Protein AF-A0A1M6TIE9-F1 (afdb_monomer)

Solvent-accessible surface area (backbone atoms only — not comparable to full-atom values): 8120 Å² total; per-residue (Å²): 92,42,46,59,58,50,18,64,74,58,72,44,59,51,72,59,53,56,52,51,52,61,70,48,36,66,65,45,26,75,75,70,75,48,74,80,48,78,42,75,44,74,46,98,87,72,45,80,41,82,39,40,51,33,55,55,67,54,48,50,59,59,31,71,78,46,60,57,64,42,22,53,52,49,50,48,55,56,47,50,91,68,76,64,48,76,66,51,52,54,51,48,54,53,51,36,33,77,69,64,54,29,43,74,48,96,88,72,47,62,42,66,54,87,82,89,62,94,86,70,74,77,90,77,88,82,82,87,87,83,83,135

Organism: Xylanibacter ruminicola (NCBI:txid839)

InterPro domains:
  IPR014054 Bacteriophage regulatory protein, Rha family [PF09669] (1-70)

pLDDT: mean 71.31, std 18.54, range [32.0, 94.19]

Structure (mmCIF, N/CA/C/O backbone):
data_AF-A0A1M6TIE9-F1
#
_entry.id   AF-A0A1M6TIE9-F1
#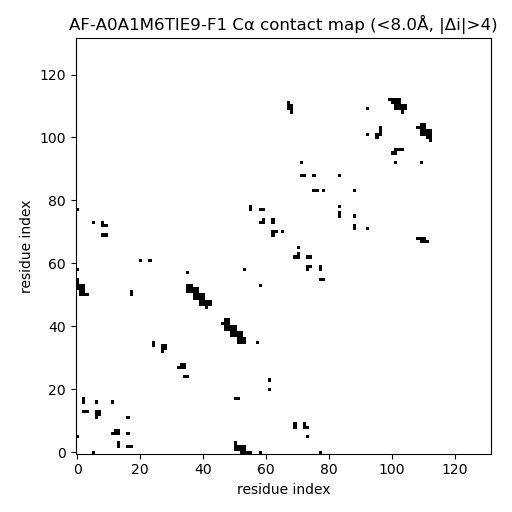
loop_
_atom_site.group_PDB
_atom_site.id
_atom_site.type_symbol
_atom_site.label_atom_id
_atom_site.label_alt_id
_atom_site.label_comp_id
_atom_site.label_asym_id
_atom_site.label_entity_id
_atom_site.label_seq_id
_atom_site.pdbx_PDB_ins_code
_atom_site.Cartn_x
_atom_site.Cartn_y
_atom_site.Cartn_z
_atom_site.occupancy
_atom_site.B_iso_or_equiv
_atom_site.auth_seq_id
_atom_site.auth_comp_id
_atom_site.auth_asym_id
_atom_site.auth_atom_id
_atom_site.pdbx_PDB_model_num
ATOM 1 N N . MET A 1 1 ? -0.849 6.965 2.167 1.00 81.62 1 MET A N 1
ATOM 2 C CA . MET A 1 1 ? -1.927 6.167 1.541 1.00 81.62 1 MET A CA 1
ATOM 3 C C . MET A 1 1 ? -2.255 5.047 2.499 1.00 81.62 1 MET A C 1
ATOM 5 O O . MET A 1 1 ? -1.330 4.492 3.077 1.00 81.62 1 MET A O 1
ATOM 9 N N . THR A 1 2 ? -3.526 4.731 2.716 1.00 89.00 2 THR A N 1
ATOM 10 C CA . THR A 1 2 ? -3.899 3.651 3.640 1.00 89.00 2 THR A CA 1
ATOM 11 C C . THR A 1 2 ? -4.119 2.336 2.901 1.00 89.00 2 THR A C 1
ATOM 13 O O . THR A 1 2 ? -4.499 2.303 1.731 1.00 89.00 2 THR A O 1
ATOM 16 N N . SER A 1 3 ? -3.941 1.217 3.601 1.00 88.62 3 SER A N 1
ATOM 17 C CA . SER A 1 3 ? -4.313 -0.102 3.068 1.00 88.62 3 SER A CA 1
ATOM 18 C C . SER A 1 3 ? -5.794 -0.196 2.661 1.00 88.62 3 SER A C 1
ATOM 20 O O . SER A 1 3 ? -6.129 -0.995 1.794 1.00 88.62 3 SER A O 1
ATOM 22 N N . LEU A 1 4 ? -6.686 0.623 3.227 1.00 88.69 4 LEU A N 1
ATOM 23 C CA . LEU A 1 4 ? -8.090 0.684 2.805 1.00 88.69 4 LEU A CA 1
ATOM 24 C C . LEU A 1 4 ? -8.249 1.298 1.419 1.00 88.69 4 LEU A C 1
ATOM 26 O O . LEU A 1 4 ? -8.894 0.700 0.562 1.00 88.69 4 LEU A O 1
ATOM 30 N N . GLU A 1 5 ? -7.606 2.442 1.184 1.00 84.31 5 GLU A N 1
ATOM 31 C CA . GLU A 1 5 ? -7.589 3.086 -0.133 1.00 84.31 5 GLU A CA 1
ATOM 32 C C . GLU A 1 5 ? -7.014 2.128 -1.180 1.00 84.31 5 GLU A C 1
ATOM 34 O O . GLU A 1 5 ? -7.557 1.968 -2.269 1.00 84.31 5 GLU A O 1
ATOM 39 N N . ILE A 1 6 ? -5.937 1.419 -0.834 1.00 84.06 6 ILE A N 1
ATOM 40 C CA . ILE A 1 6 ? -5.339 0.408 -1.707 1.00 84.06 6 ILE A CA 1
ATOM 41 C C . ILE A 1 6 ? -6.338 -0.717 -2.013 1.00 84.06 6 ILE A C 1
ATOM 43 O O . ILE A 1 6 ? -6.480 -1.111 -3.172 1.00 84.06 6 ILE A O 1
ATOM 47 N N . ALA A 1 7 ? -7.046 -1.238 -1.009 1.00 86.69 7 ALA A N 1
ATOM 48 C CA . ALA A 1 7 ? -8.054 -2.282 -1.196 1.00 86.69 7 ALA A CA 1
ATOM 49 C C . ALA A 1 7 ? -9.155 -1.844 -2.178 1.00 86.69 7 ALA A C 1
ATOM 51 O O . ALA A 1 7 ? -9.475 -2.579 -3.111 1.00 86.69 7 ALA A O 1
ATOM 52 N N . GLU A 1 8 ? -9.657 -0.619 -2.031 1.00 83.75 8 GLU A N 1
ATOM 53 C CA . GLU A 1 8 ? -10.665 -0.035 -2.921 1.00 83.75 8 GLU A CA 1
ATOM 54 C C . GLU A 1 8 ? -10.150 0.100 -4.362 1.00 83.75 8 GLU A C 1
ATOM 56 O O . GLU A 1 8 ? -10.797 -0.343 -5.311 1.00 83.75 8 GLU A O 1
ATOM 61 N N . LEU A 1 9 ? -8.933 0.619 -4.533 1.00 77.38 9 LEU A N 1
ATOM 62 C CA . LEU A 1 9 ? -8.306 0.815 -5.845 1.00 77.38 9 LEU A CA 1
ATOM 63 C C . LEU A 1 9 ? -8.004 -0.495 -6.576 1.00 77.38 9 LEU A C 1
ATOM 65 O O . LEU A 1 9 ? -8.078 -0.570 -7.806 1.00 77.38 9 LEU A O 1
ATOM 69 N N . THR A 1 10 ? -7.617 -1.516 -5.815 1.00 74.38 10 THR A N 1
ATOM 70 C CA . THR A 1 10 ? -7.289 -2.847 -6.337 1.00 74.38 10 THR A CA 1
ATOM 71 C C . THR A 1 10 ? -8.527 -3.704 -6.588 1.00 74.38 10 THR A C 1
ATOM 73 O O . THR A 1 10 ? -8.420 -4.719 -7.273 1.00 74.38 10 THR A O 1
ATOM 76 N N . GLY A 1 11 ? -9.680 -3.341 -6.016 1.00 80.50 11 GLY A N 1
ATOM 77 C CA . GLY A 1 11 ? -10.854 -4.212 -5.944 1.00 80.50 11 GLY A CA 1
ATOM 78 C C . GLY A 1 11 ? -10.632 -5.463 -5.084 1.00 80.50 11 GLY A C 1
ATOM 79 O O . GLY A 1 11 ? -11.413 -6.411 -5.157 1.00 80.50 11 GLY A O 1
ATOM 80 N N . LYS A 1 12 ? -9.558 -5.510 -4.283 1.00 82.56 12 LYS A N 1
ATOM 81 C CA . LYS A 1 12 ? -9.241 -6.647 -3.415 1.00 82.56 12 LYS A CA 1
ATOM 82 C C . LYS A 1 12 ? -9.877 -6.443 -2.048 1.00 82.56 12 LYS A C 1
ATOM 84 O O . LYS A 1 12 ? -9.820 -5.360 -1.479 1.00 82.56 12 LYS A O 1
ATOM 89 N N . GLN A 1 13 ? -10.421 -7.511 -1.465 1.00 86.75 13 GLN A N 1
ATOM 90 C CA . GLN A 1 13 ? -10.917 -7.450 -0.089 1.00 86.75 13 GLN A CA 1
ATOM 91 C C . GLN A 1 13 ? -9.798 -7.026 0.874 1.00 86.75 13 GLN A C 1
ATOM 93 O O . GLN A 1 13 ? -8.722 -7.633 0.880 1.00 86.75 13 GLN A O 1
ATOM 98 N N . HIS A 1 14 ? -10.079 -6.038 1.733 1.00 90.38 14 HIS A N 1
ATOM 99 C CA . HIS A 1 14 ? -9.108 -5.476 2.685 1.00 90.38 14 HIS A CA 1
ATOM 100 C C . HIS A 1 14 ? -8.443 -6.551 3.554 1.00 90.38 14 HIS A C 1
ATOM 102 O O . HIS A 1 14 ? -7.229 -6.541 3.721 1.00 90.38 14 HIS A O 1
ATOM 108 N N . LYS A 1 15 ? -9.198 -7.564 4.002 1.00 90.19 15 LYS A N 1
ATOM 109 C CA . LYS A 1 15 ? -8.662 -8.713 4.756 1.00 90.19 15 LYS A CA 1
ATOM 110 C C . LYS A 1 15 ? -7.546 -9.457 4.008 1.00 90.19 15 LYS A C 1
ATOM 112 O O . LYS A 1 15 ? -6.545 -9.828 4.617 1.00 90.19 15 LYS A O 1
ATOM 117 N N . ASN A 1 16 ? -7.710 -9.675 2.703 1.00 89.25 16 ASN A N 1
ATOM 118 C CA . ASN A 1 16 ? -6.720 -10.383 1.891 1.00 89.25 16 ASN A CA 1
ATOM 119 C C . ASN A 1 16 ? -5.488 -9.509 1.651 1.00 89.25 16 ASN A C 1
ATOM 121 O O . ASN A 1 16 ? -4.371 -9.996 1.758 1.00 89.25 16 ASN A O 1
ATOM 125 N N . LEU A 1 17 ? -5.691 -8.214 1.403 1.00 89.69 17 LEU A N 1
ATOM 126 C CA . LEU A 1 17 ? -4.596 -7.256 1.289 1.00 89.69 17 LEU A CA 1
ATOM 127 C C . LEU A 1 17 ? -3.763 -7.181 2.580 1.00 89.69 17 LEU A C 1
ATOM 129 O O . LEU A 1 17 ? -2.542 -7.254 2.519 1.00 89.69 17 LEU A O 1
ATOM 133 N N . MET A 1 18 ? -4.407 -7.098 3.747 1.00 92.06 18 MET A N 1
ATOM 134 C CA . MET A 1 18 ? -3.719 -7.096 5.045 1.00 92.06 18 MET A CA 1
ATOM 135 C C . MET A 1 18 ? -2.868 -8.357 5.242 1.00 92.06 18 MET A C 1
ATOM 137 O O . MET A 1 18 ? -1.757 -8.272 5.760 1.00 92.06 18 MET A O 1
ATOM 141 N N . ARG A 1 19 ? -3.368 -9.525 4.810 1.00 92.31 19 ARG A N 1
ATOM 142 C CA . ARG A 1 19 ? -2.601 -10.779 4.833 1.00 92.31 19 ARG A CA 1
ATOM 143 C C . ARG A 1 19 ? -1.368 -10.701 3.935 1.00 92.31 19 ARG A C 1
ATOM 145 O O . ARG A 1 19 ? -0.297 -11.121 4.356 1.00 92.31 19 ARG A O 1
ATOM 152 N N . ASP A 1 20 ? -1.505 -10.167 2.726 1.00 89.94 20 ASP A N 1
ATOM 153 C CA . ASP A 1 20 ? -0.375 -10.059 1.802 1.00 89.94 20 ASP A CA 1
ATOM 154 C C . ASP A 1 20 ? 0.694 -9.100 2.319 1.00 89.94 20 ASP A C 1
ATOM 156 O O . ASP A 1 20 ? 1.873 -9.429 2.256 1.00 89.94 20 ASP A O 1
ATOM 160 N N . ILE A 1 21 ? 0.295 -7.949 2.873 1.00 91.12 21 ILE A N 1
ATOM 161 C CA . ILE A 1 21 ? 1.230 -6.972 3.449 1.00 91.12 21 ILE A CA 1
ATOM 162 C C . ILE A 1 21 ? 2.054 -7.625 4.568 1.00 91.12 21 ILE A C 1
ATOM 164 O O . ILE A 1 21 ? 3.277 -7.518 4.558 1.00 91.12 21 ILE A O 1
ATOM 168 N N . ARG A 1 22 ? 1.417 -8.401 5.456 1.00 93.75 22 ARG A N 1
ATOM 169 C CA . ARG A 1 22 ? 2.114 -9.168 6.508 1.00 93.75 22 ARG A CA 1
ATOM 170 C C . ARG A 1 22 ? 3.111 -10.181 5.952 1.00 93.75 22 ARG A C 1
ATOM 172 O O . ARG A 1 22 ? 4.159 -10.393 6.545 1.00 93.75 22 ARG A O 1
ATOM 179 N N . ASN A 1 23 ? 2.811 -10.800 4.811 1.00 90.75 23 ASN A N 1
ATOM 180 C CA . ASN A 1 23 ? 3.745 -11.724 4.162 1.00 90.75 23 ASN A CA 1
ATOM 181 C C . ASN A 1 23 ? 4.944 -10.994 3.528 1.00 90.75 23 ASN A C 1
ATOM 183 O O . ASN A 1 23 ? 6.005 -11.592 3.372 1.00 90.75 23 ASN A O 1
ATOM 187 N N . MET A 1 24 ? 4.782 -9.726 3.134 1.00 87.38 24 MET A N 1
ATOM 188 C CA . MET A 1 24 ? 5.851 -8.909 2.541 1.00 87.38 24 MET A CA 1
ATOM 189 C C . MET A 1 24 ? 6.747 -8.232 3.585 1.00 87.38 24 MET A C 1
ATOM 191 O O . MET A 1 24 ? 7.883 -7.866 3.271 1.00 87.38 24 MET A O 1
ATOM 195 N N . GLU A 1 25 ? 6.235 -8.067 4.802 1.00 89.81 25 GLU A N 1
ATOM 196 C CA . GLU A 1 25 ? 6.868 -7.356 5.912 1.00 89.81 25 GLU A CA 1
ATOM 197 C C . GLU A 1 25 ? 8.248 -7.916 6.313 1.00 89.81 25 GLU A C 1
ATOM 199 O O . GLU A 1 25 ? 9.168 -7.110 6.432 1.00 89.81 25 GLU A O 1
ATOM 204 N N . PRO A 1 26 ? 8.492 -9.243 6.394 1.00 91.62 26 PRO A N 1
ATOM 205 C CA . PRO A 1 26 ? 9.815 -9.763 6.761 1.00 91.62 26 PRO A CA 1
ATOM 206 C C . PRO A 1 26 ? 10.925 -9.374 5.776 1.00 91.62 26 PRO A C 1
ATOM 208 O O . PRO A 1 26 ? 12.058 -9.099 6.169 1.00 91.62 26 PRO A O 1
ATOM 211 N N . ALA A 1 27 ? 10.613 -9.347 4.477 1.00 88.19 27 ALA A N 1
ATOM 212 C CA . ALA A 1 27 ? 11.575 -8.952 3.451 1.00 88.19 27 ALA A CA 1
ATOM 213 C C . ALA A 1 27 ? 11.846 -7.440 3.481 1.00 88.19 27 ALA A C 1
ATOM 215 O O . ALA A 1 27 ? 12.981 -7.022 3.260 1.00 88.19 27 ALA A O 1
ATOM 216 N N . TRP A 1 28 ? 10.825 -6.637 3.795 1.00 88.75 28 TRP A N 1
ATOM 217 C CA . TRP A 1 28 ? 10.960 -5.192 3.963 1.00 88.75 28 TRP A CA 1
ATOM 218 C C . TRP A 1 28 ? 11.801 -4.840 5.194 1.00 88.75 28 TRP A C 1
ATOM 220 O O . TRP A 1 28 ? 12.775 -4.096 5.082 1.00 88.75 28 TRP A O 1
ATOM 230 N N . GLU A 1 29 ? 11.488 -5.446 6.340 1.00 91.00 29 GLU A N 1
ATOM 231 C CA . GLU A 1 29 ? 12.197 -5.246 7.607 1.00 91.00 29 GLU A CA 1
ATOM 232 C C . GLU A 1 29 ? 13.680 -5.617 7.488 1.00 91.00 29 GLU A C 1
ATOM 234 O O . GLU A 1 29 ? 14.539 -4.898 7.986 1.00 91.00 29 GLU A O 1
ATOM 239 N N . LYS A 1 30 ? 14.012 -6.677 6.740 1.00 90.62 30 LYS A N 1
ATOM 240 C CA . LYS A 1 30 ? 15.408 -7.070 6.497 1.00 90.62 30 LYS A CA 1
ATOM 241 C C . LYS A 1 30 ? 16.227 -6.004 5.755 1.00 90.62 30 LYS A C 1
ATOM 243 O O . LYS A 1 30 ? 17.438 -5.939 5.945 1.00 90.62 30 LYS A O 1
ATOM 248 N N . VAL A 1 31 ? 15.596 -5.211 4.888 1.00 88.69 31 VAL A N 1
ATOM 249 C CA . VAL A 1 31 ? 16.275 -4.200 4.057 1.00 88.69 31 VAL A CA 1
ATOM 250 C C . VAL A 1 31 ? 16.247 -2.820 4.713 1.00 88.69 31 VAL A C 1
ATOM 252 O O . VAL A 1 31 ? 17.249 -2.112 4.686 1.00 88.69 31 VAL A O 1
ATOM 255 N N . HIS A 1 32 ? 15.110 -2.436 5.294 1.00 86.88 32 HIS A N 1
ATOM 256 C CA . HIS A 1 32 ? 14.877 -1.089 5.821 1.00 86.88 32 HIS A CA 1
ATOM 257 C C . HIS A 1 32 ? 14.972 -0.994 7.349 1.00 86.88 32 HIS A C 1
ATOM 259 O O . HIS A 1 32 ? 14.983 0.113 7.882 1.00 86.88 32 HIS A O 1
ATOM 265 N N . GLY A 1 33 ? 15.032 -2.123 8.062 1.00 86.69 33 GLY A N 1
ATOM 266 C CA . GLY A 1 33 ? 15.128 -2.178 9.525 1.00 86.69 33 GLY A CA 1
ATOM 267 C C . GLY A 1 33 ? 13.854 -1.766 10.268 1.00 86.69 33 GLY A C 1
ATOM 268 O O . GLY A 1 33 ? 13.859 -1.711 11.494 1.00 86.69 33 GLY A O 1
ATOM 269 N N . LEU A 1 34 ? 12.771 -1.461 9.546 1.00 89.12 34 LEU A N 1
ATOM 270 C CA . LEU A 1 34 ? 11.501 -0.990 10.092 1.00 89.12 34 LEU A CA 1
ATOM 271 C C . LEU A 1 34 ? 10.335 -1.783 9.502 1.00 89.12 34 LEU A C 1
ATOM 273 O O . LEU A 1 34 ? 10.392 -2.248 8.362 1.00 89.12 34 LEU A O 1
ATOM 277 N N . LYS A 1 35 ? 9.269 -1.908 10.292 1.00 91.50 35 LYS A N 1
ATOM 278 C CA . LYS A 1 35 ? 7.988 -2.501 9.894 1.00 91.50 35 LYS A CA 1
ATOM 279 C C . LYS A 1 35 ? 7.045 -1.447 9.327 1.00 91.50 35 LYS A C 1
ATOM 281 O O . LYS A 1 35 ? 7.273 -0.252 9.507 1.00 91.50 35 LYS A O 1
ATOM 286 N N . PHE A 1 36 ? 5.979 -1.896 8.669 1.00 92.25 36 PHE A N 1
ATOM 287 C CA . PHE A 1 36 ? 4.951 -0.982 8.180 1.00 92.25 36 PHE A CA 1
ATOM 288 C C . PHE A 1 36 ? 4.160 -0.395 9.350 1.00 92.25 36 PHE A C 1
ATOM 290 O O . PHE A 1 36 ? 3.829 -1.095 10.310 1.00 92.25 36 PHE A O 1
ATOM 297 N N . GLU A 1 37 ? 3.813 0.885 9.257 1.00 92.62 37 GLU A N 1
ATOM 298 C CA . GLU A 1 37 ? 3.057 1.565 10.304 1.00 92.62 37 GLU A CA 1
ATOM 299 C C . GLU A 1 37 ? 1.617 1.031 10.365 1.00 92.62 37 GLU A C 1
ATOM 301 O O . GLU A 1 37 ? 0.872 1.069 9.381 1.00 92.62 37 GLU A O 1
ATOM 306 N N . LEU A 1 38 ? 1.209 0.526 11.531 1.00 94.19 38 LEU A N 1
ATOM 307 C CA . LEU A 1 38 ? -0.152 0.062 11.777 1.00 94.19 38 LEU A CA 1
ATOM 308 C C . LEU A 1 38 ? -0.946 1.150 12.503 1.00 94.19 38 LEU A C 1
ATOM 310 O O . LEU A 1 38 ? -0.573 1.576 13.591 1.00 94.19 38 LEU A O 1
ATOM 314 N N . ILE A 1 39 ? -2.065 1.553 11.913 1.00 92.56 39 ILE A N 1
ATOM 315 C CA . ILE A 1 39 ? -3.010 2.518 12.473 1.00 92.56 39 ILE A CA 1
ATOM 316 C C . ILE A 1 39 ? -4.388 1.870 12.635 1.00 92.56 39 ILE A C 1
ATOM 318 O O . ILE A 1 39 ? -4.675 0.801 12.087 1.00 92.56 39 ILE A O 1
ATOM 322 N N . GLU A 1 40 ? -5.277 2.531 13.361 1.00 93.19 40 GLU A N 1
ATOM 323 C CA . GLU A 1 40 ? -6.649 2.075 13.555 1.00 93.19 40 GLU A CA 1
ATOM 324 C C . GLU A 1 40 ? -7.639 2.969 12.806 1.00 93.19 40 GLU A C 1
ATOM 326 O O . GLU A 1 40 ? -7.441 4.175 12.675 1.00 93.19 40 GLU A O 1
ATOM 331 N N . TYR A 1 41 ? -8.726 2.376 12.315 1.00 89.44 41 TYR A N 1
ATOM 332 C CA . TYR A 1 41 ? -9.835 3.108 11.709 1.00 89.44 41 TYR A CA 1
ATOM 333 C C . TYR A 1 41 ? -11.176 2.603 12.233 1.00 89.44 41 TYR A C 1
ATOM 335 O O . TYR A 1 41 ? -11.309 1.460 12.680 1.00 89.44 41 TYR A O 1
ATOM 343 N N . LYS A 1 42 ? -12.192 3.463 12.142 1.00 91.56 42 LYS A N 1
ATOM 344 C CA . LYS A 1 42 ? -13.570 3.131 12.496 1.00 91.56 42 LYS A CA 1
ATOM 345 C C . LYS A 1 42 ? -14.336 2.705 11.248 1.00 91.56 42 LYS A C 1
ATOM 347 O O . LYS A 1 42 ? -14.468 3.471 10.298 1.00 91.56 42 LYS A O 1
ATOM 352 N N . ASP A 1 43 ? -14.837 1.477 11.259 1.00 87.94 43 ASP A N 1
ATOM 353 C CA . ASP A 1 43 ? -15.672 0.927 10.192 1.00 87.94 43 ASP A CA 1
ATOM 354 C C . ASP A 1 43 ? -17.092 1.531 10.233 1.00 87.94 43 ASP A C 1
ATOM 356 O O . ASP A 1 43 ? -17.514 2.114 11.236 1.00 87.94 43 ASP A O 1
ATOM 360 N N . ARG A 1 44 ? -17.883 1.316 9.177 1.00 86.25 44 ARG A N 1
ATOM 361 C CA . ARG A 1 44 ? -19.283 1.762 9.065 1.00 86.25 44 ARG A CA 1
ATOM 362 C C . ARG A 1 44 ? -20.178 1.228 10.189 1.00 86.25 44 ARG A C 1
ATOM 364 O O . ARG A 1 44 ? -21.153 1.868 10.561 1.00 86.25 44 ARG A O 1
ATOM 371 N N . LEU A 1 45 ? -19.829 0.070 10.749 1.00 89.62 45 LEU A N 1
ATOM 372 C CA . LEU A 1 45 ? -20.506 -0.546 11.897 1.00 89.62 45 LEU A CA 1
ATOM 373 C C . LEU A 1 45 ? -19.993 -0.032 13.256 1.00 89.62 45 LEU A C 1
ATOM 375 O O . LEU A 1 45 ? -20.289 -0.625 14.288 1.00 89.62 45 LEU A O 1
ATOM 379 N N . GLY A 1 46 ? -19.163 1.013 13.266 1.00 90.44 46 GLY A N 1
ATOM 380 C CA . GLY A 1 46 ? -18.604 1.612 14.477 1.00 90.44 46 GLY A CA 1
ATOM 381 C C . GLY A 1 46 ? -17.491 0.805 15.150 1.00 90.44 46 GLY A C 1
ATOM 382 O O . GLY A 1 46 ? -17.053 1.178 16.234 1.00 90.44 46 GLY A O 1
ATOM 383 N N . ARG A 1 47 ? -17.023 -0.280 14.524 1.00 90.81 47 ARG A N 1
ATOM 384 C CA . ARG A 1 47 ? -15.965 -1.150 15.055 1.00 90.81 47 ARG A CA 1
ATOM 385 C C . ARG A 1 47 ? -14.590 -0.587 14.718 1.00 90.81 47 ARG A C 1
ATOM 387 O O . ARG A 1 47 ? -14.381 -0.141 13.592 1.00 90.81 47 ARG A O 1
ATOM 394 N N . ILE A 1 48 ? -13.663 -0.670 15.665 1.00 92.69 48 ILE A N 1
ATOM 395 C CA . ILE A 1 48 ? -12.261 -0.310 15.449 1.00 92.69 48 ILE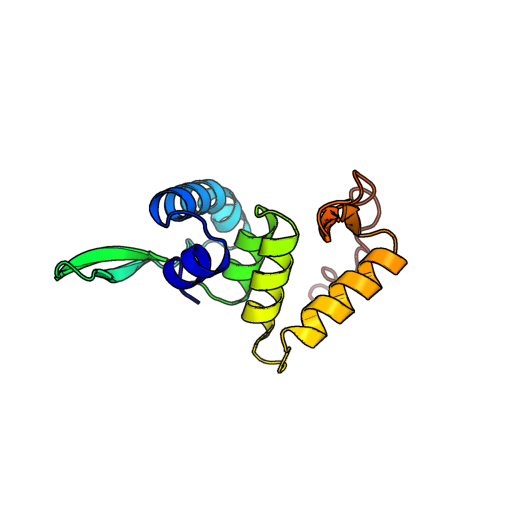 A CA 1
ATOM 396 C C . ILE A 1 48 ? -11.559 -1.487 14.771 1.00 92.69 48 ILE A C 1
ATOM 398 O O . ILE A 1 48 ? -11.710 -2.638 15.190 1.00 92.69 48 ILE A O 1
ATOM 402 N N . LYS A 1 49 ? -10.843 -1.210 13.682 1.00 91.69 49 LYS A N 1
ATOM 403 C CA . LYS A 1 49 ? -10.108 -2.210 12.907 1.00 91.69 49 LYS A CA 1
ATOM 404 C C . LYS A 1 49 ? -8.705 -1.713 12.566 1.00 91.69 49 LYS A C 1
ATOM 406 O O . LYS A 1 49 ? -8.529 -0.523 12.316 1.00 91.69 49 LYS A O 1
ATOM 411 N N . PRO A 1 50 ? -7.722 -2.622 12.483 1.00 93.75 50 PRO A N 1
ATOM 412 C CA . PRO A 1 50 ? -6.372 -2.263 12.082 1.00 93.75 50 PRO A CA 1
ATOM 413 C C . PRO A 1 50 ? -6.287 -2.028 10.569 1.00 93.75 50 PRO A C 1
ATOM 415 O O . PRO A 1 50 ? -6.906 -2.744 9.773 1.00 93.75 50 PRO A O 1
ATOM 418 N N . CYS A 1 51 ? -5.471 -1.063 10.159 1.00 92.56 51 CYS A N 1
ATOM 419 C CA . CYS A 1 51 ? -5.088 -0.829 8.773 1.00 92.56 51 CYS A CA 1
ATOM 420 C C . CYS A 1 51 ? -3.657 -0.277 8.705 1.00 92.56 51 CYS A C 1
ATOM 422 O O . CYS A 1 51 ? -3.199 0.382 9.627 1.00 92.56 51 CYS A O 1
ATOM 424 N N . TYR A 1 52 ? -2.926 -0.559 7.628 1.00 93.56 52 TYR A N 1
ATOM 425 C CA . TYR A 1 52 ? -1.589 0.013 7.453 1.00 93.56 52 TYR A CA 1
ATOM 426 C C . TYR A 1 52 ? -1.655 1.447 6.919 1.00 93.56 52 TYR A C 1
ATOM 428 O O . TYR A 1 52 ? -2.397 1.714 5.964 1.00 93.56 52 TYR A O 1
ATOM 436 N N . SER A 1 53 ? -0.853 2.324 7.519 1.00 91.75 53 SER A N 1
ATOM 437 C CA . SER A 1 53 ? -0.458 3.630 6.994 1.00 91.75 53 SER A CA 1
ATOM 438 C C . SER A 1 53 ? 0.825 3.434 6.194 1.00 91.75 53 SER A C 1
ATOM 440 O O . SER A 1 53 ? 1.796 2.881 6.697 1.00 91.75 53 SER A O 1
ATOM 442 N N . LEU A 1 54 ? 0.800 3.797 4.912 1.00 87.88 54 LEU A N 1
ATOM 443 C CA . LEU A 1 54 ? 1.901 3.531 3.993 1.00 87.88 54 LEU A CA 1
ATOM 444 C C . LEU A 1 54 ? 2.385 4.833 3.356 1.00 87.88 54 LEU A C 1
ATOM 446 O O . LEU A 1 54 ? 1.611 5.619 2.782 1.00 87.88 54 LEU A O 1
ATOM 450 N N . THR A 1 55 ? 3.696 5.029 3.404 1.00 86.12 55 THR A N 1
ATOM 451 C CA . THR A 1 55 ? 4.436 6.028 2.637 1.00 86.12 55 THR A CA 1
ATOM 452 C C . THR A 1 55 ? 4.426 5.681 1.145 1.00 86.12 55 THR A C 1
ATOM 454 O O . THR A 1 55 ? 4.002 4.602 0.717 1.00 86.12 55 THR A O 1
ATOM 457 N N . LYS A 1 56 ? 4.900 6.607 0.304 1.00 80.12 56 LYS A N 1
ATOM 458 C CA . LYS A 1 56 ? 4.972 6.395 -1.152 1.00 80.12 56 LYS A CA 1
ATOM 459 C C . LYS A 1 56 ? 5.854 5.197 -1.514 1.00 80.12 56 LYS A C 1
ATOM 461 O O . LYS A 1 56 ? 5.472 4.414 -2.380 1.00 80.12 56 LYS A O 1
ATOM 466 N N . THR A 1 57 ? 6.989 5.037 -0.836 1.00 81.62 57 THR A N 1
ATOM 467 C CA . THR A 1 57 ? 7.941 3.944 -1.080 1.00 81.62 57 THR A CA 1
ATOM 468 C C . THR A 1 57 ? 7.361 2.595 -0.667 1.00 81.62 57 THR A C 1
ATOM 470 O O . THR A 1 57 ? 7.452 1.629 -1.418 1.00 81.62 57 THR A O 1
ATOM 473 N N . GLU A 1 58 ? 6.689 2.532 0.481 1.00 85.44 58 GLU A N 1
ATOM 474 C CA . GLU A 1 58 ? 6.047 1.299 0.954 1.00 85.44 58 GLU A CA 1
ATOM 475 C C . GLU A 1 58 ? 4.866 0.908 0.060 1.00 85.44 58 GLU A C 1
ATOM 477 O O . GLU A 1 58 ? 4.721 -0.252 -0.323 1.00 85.44 58 GLU A O 1
ATOM 482 N N . THR A 1 59 ? 4.062 1.893 -0.355 1.00 84.38 59 THR A N 1
ATOM 483 C CA . THR A 1 59 ? 2.969 1.692 -1.319 1.00 84.38 59 THR A CA 1
ATOM 484 C C . THR A 1 59 ? 3.502 1.115 -2.631 1.00 84.38 59 THR A C 1
ATOM 486 O O . THR A 1 59 ? 2.919 0.187 -3.191 1.00 84.38 59 THR A O 1
ATOM 489 N N . LEU A 1 60 ? 4.626 1.649 -3.114 1.00 82.12 60 LEU A N 1
ATOM 490 C CA . LEU A 1 60 ? 5.296 1.196 -4.326 1.00 82.12 60 LEU A CA 1
ATOM 491 C C . LEU A 1 60 ? 5.810 -0.245 -4.199 1.00 82.12 60 LEU A C 1
ATOM 493 O O . LEU A 1 60 ? 5.613 -1.051 -5.108 1.00 82.12 60 LEU A O 1
ATOM 497 N N . TYR A 1 61 ? 6.429 -0.582 -3.068 1.00 84.81 61 TYR A N 1
ATOM 498 C CA . TYR A 1 61 ? 6.892 -1.937 -2.782 1.00 84.81 61 TYR A CA 1
ATOM 499 C C . TYR A 1 61 ? 5.735 -2.938 -2.774 1.00 84.81 61 TYR A C 1
ATOM 501 O O . TYR A 1 61 ? 5.789 -3.954 -3.468 1.00 84.81 61 TYR A O 1
ATOM 509 N N . ILE A 1 62 ? 4.643 -2.602 -2.086 1.00 83.88 62 ILE A N 1
ATOM 510 C CA . ILE A 1 62 ? 3.421 -3.409 -2.051 1.00 83.88 62 ILE A CA 1
ATOM 511 C C . ILE A 1 62 ? 2.863 -3.595 -3.471 1.00 83.88 62 ILE A C 1
ATOM 513 O O . ILE A 1 62 ? 2.506 -4.713 -3.846 1.00 83.88 62 ILE A O 1
ATOM 517 N N . ALA A 1 63 ? 2.888 -2.547 -4.306 1.00 78.12 63 ALA A N 1
ATOM 518 C CA . ALA A 1 63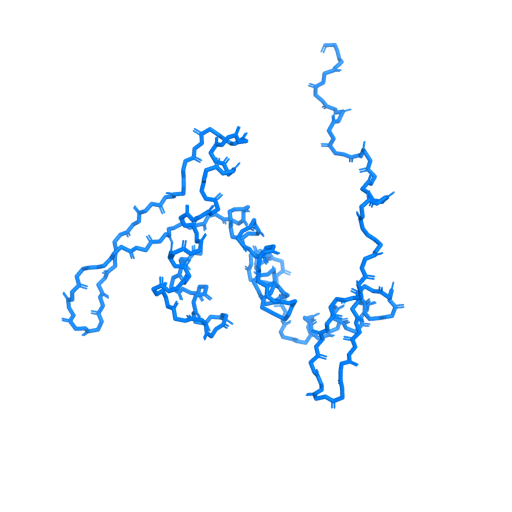 ? 2.400 -2.581 -5.685 1.00 78.12 63 ALA A CA 1
ATOM 519 C C . ALA A 1 63 ? 3.097 -3.614 -6.588 1.00 78.12 63 ALA A C 1
ATOM 521 O O . ALA A 1 63 ? 2.488 -4.130 -7.530 1.00 78.12 63 ALA A O 1
ATOM 522 N N . THR A 1 64 ? 4.350 -3.970 -6.293 1.00 76.81 64 THR A N 1
ATOM 523 C CA . THR A 1 64 ? 5.119 -4.939 -7.095 1.00 76.81 64 THR A CA 1
ATOM 524 C C . THR A 1 64 ? 4.479 -6.327 -7.157 1.00 76.81 64 THR A C 1
ATOM 526 O O . THR A 1 64 ? 4.662 -7.039 -8.142 1.00 76.81 64 THR A O 1
ATOM 529 N N . LYS A 1 65 ? 3.689 -6.708 -6.146 1.00 72.25 65 LYS A N 1
ATOM 530 C CA . LYS A 1 65 ? 3.037 -8.023 -6.057 1.00 72.25 65 LYS A CA 1
ATOM 531 C C . LYS A 1 65 ? 1.605 -8.048 -6.606 1.00 72.25 65 LYS A C 1
ATOM 533 O O . LYS A 1 65 ? 1.004 -9.119 -6.658 1.00 72.25 65 LYS A O 1
ATOM 538 N N . PHE A 1 66 ? 1.051 -6.907 -7.026 1.00 69.94 66 PHE A N 1
ATOM 539 C CA . PHE A 1 66 ? -0.284 -6.836 -7.633 1.00 69.94 66 PHE A CA 1
ATOM 540 C C . PHE A 1 66 ? -0.237 -6.987 -9.157 1.00 69.94 66 PHE A C 1
ATOM 542 O O . PHE A 1 66 ? 0.802 -6.775 -9.785 1.00 69.94 66 PHE A O 1
ATOM 549 N N . ASN A 1 67 ? -1.384 -7.349 -9.744 1.00 66.38 67 ASN A N 1
ATOM 550 C CA . ASN A 1 67 ? -1.580 -7.437 -11.195 1.00 66.38 67 ASN A CA 1
ATOM 551 C C . ASN A 1 67 ? -1.237 -6.097 -11.883 1.00 66.38 67 ASN A C 1
ATOM 553 O O . ASN A 1 67 ? -1.366 -5.041 -11.267 1.00 66.38 67 ASN A O 1
ATOM 557 N N . ASP A 1 68 ? -0.803 -6.121 -13.142 1.00 60.00 68 ASP A N 1
ATOM 558 C CA . ASP A 1 68 ? -0.180 -4.978 -13.825 1.00 60.00 68 ASP A CA 1
ATOM 559 C C . ASP A 1 68 ? -1.090 -3.742 -13.902 1.00 60.00 68 ASP A C 1
ATOM 561 O O . ASP A 1 68 ? -0.630 -2.623 -13.687 1.00 60.00 68 ASP A O 1
ATOM 565 N N . GLU A 1 69 ? -2.397 -3.925 -14.099 1.00 60.19 69 GLU A N 1
ATOM 566 C CA . GLU A 1 69 ? -3.368 -2.820 -14.084 1.00 60.19 69 GLU A CA 1
ATOM 567 C C . GLU A 1 69 ? -3.513 -2.171 -12.708 1.00 60.19 69 GLU A C 1
ATOM 569 O O . GLU A 1 69 ? -3.652 -0.954 -12.570 1.00 60.19 69 GLU A O 1
ATOM 574 N N . VAL A 1 70 ? -3.488 -3.000 -11.670 1.00 59.66 70 VAL A N 1
ATOM 575 C CA . VAL A 1 70 ? -3.593 -2.571 -10.279 1.00 59.66 70 VAL A CA 1
ATOM 576 C C . VAL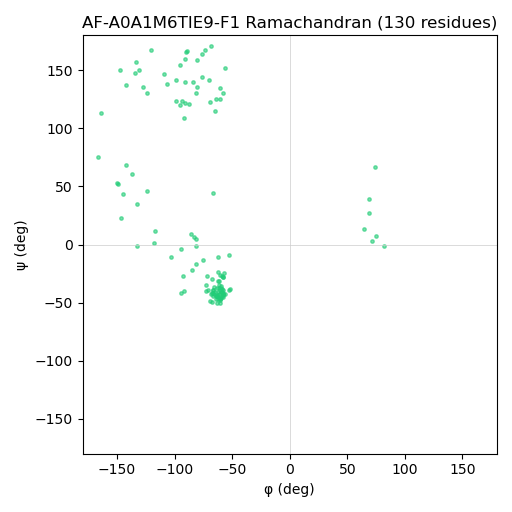 A 1 70 ? -2.310 -1.862 -9.859 1.00 59.66 70 VAL A C 1
ATOM 578 O O . VAL A 1 70 ? -2.366 -0.821 -9.205 1.00 59.66 70 VAL A O 1
ATOM 581 N N . ARG A 1 71 ? -1.167 -2.374 -10.321 1.00 63.00 71 ARG A N 1
ATOM 582 C CA . ARG A 1 71 ? 0.140 -1.747 -10.181 1.00 63.00 71 ARG A CA 1
ATOM 583 C C . ARG A 1 71 ? 0.146 -0.386 -10.873 1.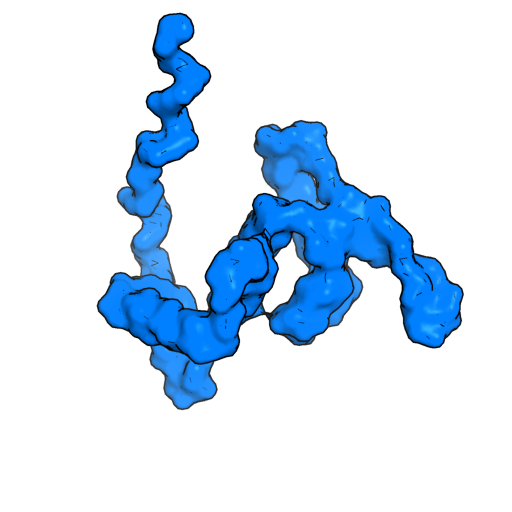00 63.00 71 ARG A C 1
ATOM 585 O O . ARG A 1 71 ? 0.448 0.605 -10.224 1.00 63.00 71 ARG A O 1
ATOM 592 N N . ALA A 1 72 ? -0.290 -0.284 -12.128 1.00 58.47 72 ALA A N 1
ATOM 593 C CA . ALA A 1 72 ? -0.376 0.990 -12.846 1.00 58.47 72 ALA A CA 1
ATOM 594 C C . ALA A 1 72 ? -1.268 2.020 -12.125 1.00 58.47 72 ALA A C 1
ATOM 596 O O . ALA A 1 72 ? -0.883 3.184 -11.991 1.00 58.47 72 ALA A O 1
ATOM 597 N N . LYS A 1 73 ? -2.420 1.594 -11.584 1.00 62.44 73 LYS A N 1
ATOM 598 C CA . LYS A 1 73 ? -3.289 2.447 -10.755 1.00 62.44 73 LYS A CA 1
ATOM 599 C C . LYS A 1 73 ? -2.591 2.890 -9.467 1.00 62.44 73 LYS A C 1
ATOM 601 O O . LYS A 1 73 ? -2.540 4.085 -9.197 1.00 62.44 73 LYS A O 1
ATOM 606 N N . GLN A 1 74 ? -1.999 1.980 -8.699 1.00 59.69 74 GLN A N 1
ATOM 607 C CA . GLN A 1 74 ? -1.280 2.322 -7.464 1.00 59.69 74 GLN A CA 1
ATOM 608 C C . GLN A 1 74 ? -0.084 3.242 -7.722 1.00 59.69 74 GLN A C 1
ATOM 610 O O . GLN A 1 74 ? 0.081 4.226 -7.008 1.00 59.69 74 GLN A O 1
ATOM 615 N N . PHE A 1 75 ? 0.699 2.988 -8.773 1.00 62.75 75 PHE A N 1
ATOM 616 C CA . PHE A 1 75 ? 1.805 3.848 -9.196 1.00 62.75 75 PHE A CA 1
ATOM 617 C C . PHE A 1 75 ? 1.317 5.252 -9.551 1.00 62.75 75 PHE A C 1
ATOM 619 O O . PHE A 1 75 ? 1.868 6.228 -9.049 1.00 62.75 75 PHE A O 1
ATOM 626 N N . SER A 1 76 ? 0.243 5.375 -10.339 1.00 58.59 76 SER A N 1
ATOM 627 C CA . SER A 1 76 ? -0.333 6.685 -10.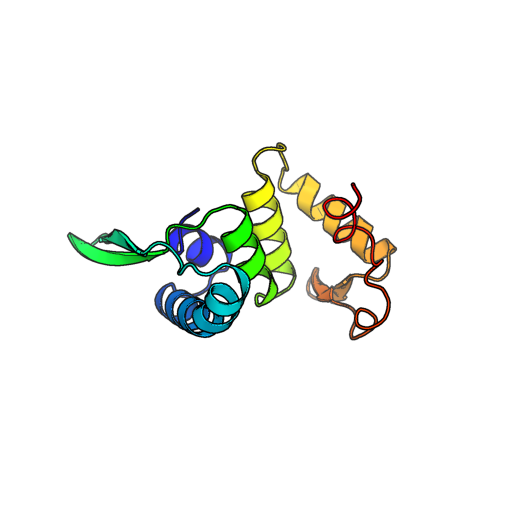675 1.00 58.59 76 SER A CA 1
ATOM 628 C C . SER A 1 76 ? -0.757 7.487 -9.437 1.00 58.59 76 SER A C 1
ATOM 630 O O . SER A 1 76 ? -0.721 8.715 -9.444 1.00 58.59 76 SER A O 1
ATOM 632 N N . ILE A 1 77 ? -1.106 6.795 -8.348 1.00 58.72 77 ILE A N 1
ATOM 633 C CA . ILE A 1 77 ? -1.601 7.391 -7.109 1.00 58.72 77 ILE A CA 1
ATOM 634 C C . ILE A 1 77 ? -0.461 7.674 -6.121 1.00 58.72 77 ILE A C 1
ATOM 636 O O . ILE A 1 77 ? -0.440 8.743 -5.524 1.00 58.72 77 ILE A O 1
ATOM 640 N N . ALA A 1 78 ? 0.528 6.791 -5.980 1.00 56.28 78 ALA A N 1
ATOM 641 C CA . ALA A 1 78 ? 1.739 7.059 -5.197 1.00 56.28 78 ALA A CA 1
ATOM 642 C C . ALA A 1 78 ? 2.532 8.245 -5.778 1.00 56.28 78 ALA A C 1
ATOM 644 O O . ALA A 1 78 ? 3.076 9.072 -5.040 1.00 56.28 78 ALA A O 1
ATOM 645 N N . LEU A 1 79 ? 2.512 8.380 -7.106 1.00 54.41 79 LEU A N 1
ATOM 646 C CA . LEU A 1 79 ? 3.084 9.503 -7.839 1.00 54.41 79 LEU A CA 1
ATOM 647 C C . LEU A 1 79 ? 2.172 10.743 -7.876 1.00 54.41 79 LEU A C 1
ATOM 649 O O . LEU A 1 79 ? 2.565 11.720 -8.502 1.00 54.41 79 LEU A O 1
ATOM 653 N N . LYS A 1 80 ? 1.009 10.783 -7.189 1.00 46.72 80 LYS A N 1
ATOM 654 C CA . LYS A 1 80 ? 0.067 11.938 -7.163 1.00 46.72 80 LYS A CA 1
ATOM 655 C C . LYS A 1 80 ? 0.675 13.292 -6.787 1.00 46.72 80 LYS A C 1
ATOM 657 O O . LYS A 1 80 ? 0.014 14.303 -6.979 1.00 46.72 80 LYS A O 1
ATOM 662 N N . GLY A 1 81 ? 1.929 13.348 -6.339 1.00 48.12 81 GLY A N 1
ATOM 663 C CA . GLY A 1 81 ? 2.681 14.607 -6.331 1.00 48.12 81 GLY A CA 1
ATOM 664 C C . GLY A 1 81 ? 2.922 15.220 -7.724 1.00 48.12 81 GLY A C 1
ATOM 665 O O . GLY A 1 81 ? 3.350 16.361 -7.787 1.00 48.12 81 GLY A O 1
ATOM 666 N N . ALA A 1 82 ? 2.655 14.496 -8.820 1.00 49.69 82 ALA A N 1
ATOM 667 C CA . ALA A 1 82 ? 2.960 14.896 -10.197 1.00 49.69 82 ALA A CA 1
ATOM 668 C C . ALA A 1 82 ? 1.729 15.068 -11.125 1.00 49.69 82 ALA A C 1
ATOM 670 O O . ALA A 1 82 ? 1.901 15.189 -12.332 1.00 49.69 82 ALA A O 1
ATOM 671 N N . GLY A 1 83 ? 0.487 15.083 -10.613 1.00 49.00 83 GLY A N 1
ATOM 672 C CA . GLY A 1 83 ? -0.689 15.489 -11.414 1.00 49.00 83 GLY A CA 1
ATOM 673 C C . GLY A 1 83 ? -1.112 14.539 -12.552 1.00 49.00 83 GLY A C 1
ATOM 674 O O . GLY A 1 83 ? -1.496 14.984 -13.630 1.00 49.00 83 GLY A O 1
ATOM 675 N N . VAL A 1 84 ? -1.053 13.221 -12.344 1.00 53.00 84 VAL A N 1
ATOM 676 C CA . VAL A 1 84 ? -1.339 12.226 -13.397 1.00 53.00 84 VAL A CA 1
ATOM 677 C C . VAL A 1 84 ? -2.839 11.883 -13.457 1.00 53.00 84 VAL A C 1
ATOM 679 O O . VAL A 1 84 ? -3.414 11.398 -12.483 1.00 53.00 84 VAL A O 1
ATOM 682 N N . THR A 1 85 ? -3.481 12.111 -14.610 1.00 53.88 85 THR A N 1
ATOM 683 C CA . THR A 1 85 ? -4.917 11.835 -14.854 1.00 53.88 85 THR A CA 1
ATOM 684 C C . THR A 1 85 ? -5.163 10.410 -15.379 1.00 53.88 85 THR A C 1
ATOM 686 O O . THR A 1 85 ? -4.239 9.742 -15.843 1.00 53.88 85 THR A O 1
ATOM 689 N N . ARG A 1 86 ? -6.421 9.930 -15.383 1.00 51.41 86 ARG A N 1
ATOM 690 C CA . ARG A 1 86 ? -6.812 8.636 -15.998 1.00 51.41 86 ARG A CA 1
ATOM 691 C C . ARG A 1 86 ? -6.335 8.513 -17.452 1.00 51.41 86 ARG A C 1
ATOM 693 O O . ARG A 1 86 ? -5.871 7.447 -17.855 1.00 51.41 86 ARG A O 1
ATOM 700 N N . ASN A 1 87 ? -6.394 9.611 -18.203 1.00 61.41 87 ASN A N 1
ATOM 701 C CA . ASN A 1 87 ? -5.907 9.676 -19.579 1.00 61.41 87 ASN A CA 1
ATOM 702 C C . ASN A 1 87 ? -4.386 9.515 -19.642 1.00 61.41 87 ASN A C 1
ATOM 704 O O . ASN A 1 87 ? -3.883 8.789 -20.493 1.00 61.41 87 ASN A O 1
ATOM 708 N N . SER A 1 88 ? -3.654 10.109 -18.700 1.00 59.28 88 SER A N 1
ATOM 709 C CA . SER A 1 88 ? -2.202 9.951 -18.585 1.00 59.28 88 SER A CA 1
ATOM 710 C C . SER A 1 88 ? -1.803 8.500 -18.280 1.00 59.28 88 SER A C 1
ATOM 712 O O . SER A 1 88 ? -0.834 8.008 -18.849 1.00 59.28 88 SER A O 1
ATOM 714 N N . VAL A 1 89 ? -2.574 7.780 -17.453 1.00 61.84 89 VAL A N 1
ATOM 715 C CA . VAL A 1 89 ? -2.350 6.344 -17.184 1.00 61.84 89 VAL A CA 1
ATOM 716 C C . VAL A 1 89 ? -2.610 5.498 -18.430 1.00 61.84 89 VAL A C 1
ATOM 718 O O . VAL A 1 89 ? -1.801 4.633 -18.756 1.00 61.84 89 VAL A O 1
ATOM 721 N N . GLN A 1 90 ? -3.693 5.761 -19.168 1.00 64.12 90 GLN A N 1
ATO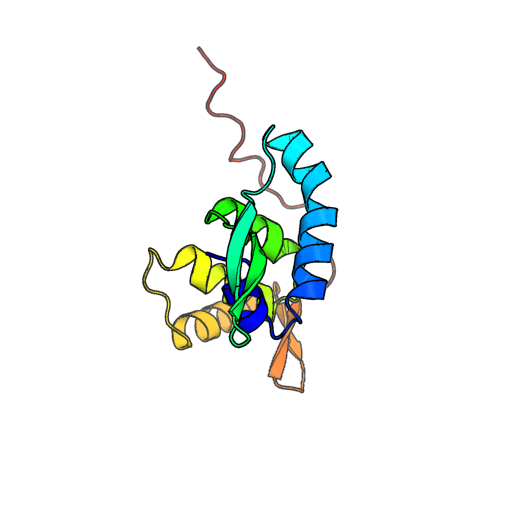M 722 C CA . GLN A 1 90 ? -3.939 5.085 -20.446 1.00 64.12 90 GLN A CA 1
ATOM 723 C C . GLN A 1 90 ? -2.843 5.376 -21.474 1.00 64.12 90 GLN A C 1
ATOM 725 O O . GLN A 1 90 ? -2.418 4.467 -22.183 1.00 64.12 90 GLN A O 1
ATOM 730 N N . GLN A 1 91 ? -2.364 6.618 -21.545 1.00 64.69 91 GLN A N 1
ATOM 731 C CA . GLN A 1 91 ? -1.278 7.000 -22.443 1.00 64.69 91 GLN A CA 1
ATOM 732 C C . GLN A 1 91 ? 0.028 6.290 -22.068 1.00 64.69 91 GLN A C 1
ATOM 734 O O . GLN A 1 91 ? 0.734 5.789 -22.938 1.00 64.69 91 GLN A O 1
ATOM 739 N N . MET A 1 92 ? 0.317 6.177 -20.772 1.00 67.31 92 MET A N 1
ATOM 740 C CA . MET A 1 92 ? 1.481 5.459 -20.260 1.00 67.31 92 MET A CA 1
ATOM 741 C C . MET A 1 92 ? 1.420 3.963 -20.587 1.00 67.31 92 MET A C 1
ATOM 743 O O . MET A 1 92 ? 2.387 3.421 -21.112 1.00 67.31 92 MET A O 1
ATOM 747 N N . LEU A 1 93 ? 0.274 3.310 -20.361 1.00 65.81 93 LEU A N 1
ATOM 748 C CA . LEU A 1 93 ? 0.072 1.901 -20.718 1.00 65.81 93 LEU A CA 1
ATOM 749 C C . LEU A 1 93 ? 0.219 1.666 -22.229 1.00 65.81 93 LEU A C 1
ATOM 751 O O . LEU A 1 93 ? 0.855 0.697 -22.638 1.00 65.81 93 LEU A O 1
ATOM 755 N N . LYS A 1 94 ? -0.284 2.586 -23.066 1.00 70.19 94 LYS A N 1
ATOM 756 C CA . LYS A 1 94 ? -0.061 2.552 -24.521 1.00 70.19 94 LYS A CA 1
ATOM 757 C C . LYS A 1 94 ? 1.421 2.685 -24.885 1.00 70.19 94 LYS A C 1
ATOM 759 O O . LYS A 1 94 ? 1.893 1.942 -25.740 1.00 70.19 94 LYS A O 1
ATOM 764 N N . ASN A 1 95 ? 2.155 3.589 -24.240 1.00 69.38 95 ASN A N 1
ATOM 765 C CA . ASN A 1 95 ? 3.583 3.790 -24.500 1.00 69.38 95 ASN A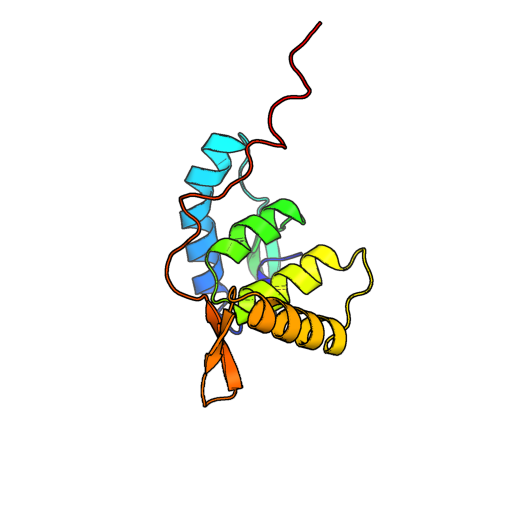 CA 1
ATOM 766 C C . ASN A 1 95 ? 4.419 2.575 -24.075 1.00 69.38 95 ASN A C 1
ATOM 768 O O . ASN A 1 95 ? 5.300 2.144 -24.811 1.00 69.38 95 ASN A O 1
ATOM 772 N N . TRP A 1 96 ? 4.119 1.978 -22.924 1.00 64.19 96 TRP A N 1
ATOM 773 C CA . TRP A 1 96 ? 4.783 0.756 -22.466 1.00 64.19 96 TRP A CA 1
ATOM 774 C C . TRP A 1 96 ? 4.447 -0.461 -23.326 1.00 64.19 96 TRP A C 1
ATOM 776 O O . TRP A 1 96 ? 5.301 -1.326 -23.506 1.00 64.19 96 TRP A O 1
ATOM 786 N N . ARG A 1 97 ? 3.250 -0.500 -23.922 1.00 72.81 97 ARG A N 1
ATOM 787 C CA . ARG A 1 97 ? 2.910 -1.499 -24.939 1.00 72.81 97 ARG A CA 1
ATOM 788 C C . ARG A 1 97 ? 3.788 -1.369 -26.175 1.00 72.81 97 ARG A C 1
ATOM 790 O O . ARG A 1 97 ? 4.313 -2.360 -26.658 1.00 72.81 97 ARG A O 1
ATOM 797 N N . ILE A 1 98 ? 3.999 -0.141 -26.650 1.00 73.94 98 ILE A N 1
ATOM 798 C CA . ILE A 1 98 ? 4.900 0.132 -27.782 1.00 73.94 98 ILE A CA 1
ATOM 799 C C . ILE A 1 98 ? 6.344 -0.294 -27.460 1.00 73.94 98 ILE A C 1
ATOM 801 O O . ILE A 1 98 ? 7.071 -0.718 -28.349 1.00 73.94 98 ILE A O 1
ATOM 805 N N . GLN A 1 99 ? 6.750 -0.217 -26.192 1.00 61.84 99 GLN A N 1
ATOM 806 C CA . GLN A 1 99 ? 8.073 -0.639 -25.724 1.00 61.84 99 GLN A CA 1
ATOM 807 C C . GLN A 1 99 ? 8.208 -2.155 -25.473 1.00 61.84 99 GLN A C 1
ATOM 809 O O . GLN A 1 99 ? 9.290 -2.582 -25.077 1.00 61.84 99 GLN A O 1
ATOM 814 N N . GLY A 1 100 ? 7.151 -2.959 -25.658 1.00 65.69 100 GLY A N 1
ATOM 815 C CA . GLY A 1 100 ? 7.184 -4.404 -25.370 1.00 65.69 100 GLY A CA 1
ATOM 816 C C . GLY A 1 100 ? 7.293 -4.728 -23.874 1.00 65.69 100 GLY A C 1
ATOM 817 O O . GLY A 1 100 ? 7.884 -5.718 -23.464 1.00 65.69 100 GLY A O 1
ATOM 818 N N . LEU A 1 101 ? 6.807 -3.836 -23.006 1.00 60.06 101 LEU A N 1
ATOM 819 C CA . LEU A 1 101 ? 6.796 -4.063 -21.552 1.00 60.06 101 LEU A CA 1
ATOM 820 C C . LEU A 1 101 ? 5.473 -4.685 -21.090 1.00 60.06 101 LEU A C 1
ATOM 822 O O . LEU A 1 101 ? 5.417 -5.365 -20.062 1.00 60.06 101 LEU A O 1
ATOM 826 N N . VAL A 1 102 ? 4.401 -4.416 -21.836 1.00 70.12 102 VAL A N 1
ATOM 827 C CA . VAL A 1 102 ? 3.044 -4.897 -21.582 1.00 70.12 102 VAL A CA 1
ATOM 828 C C . VAL A 1 102 ? 2.354 -5.226 -22.900 1.00 70.12 102 VAL A C 1
ATOM 830 O O . VAL A 1 102 ? 2.403 -4.465 -23.855 1.00 70.12 102 VAL A O 1
ATOM 833 N N . GLU A 1 103 ? 1.653 -6.339 -22.937 1.00 73.19 103 GLU A N 1
ATOM 834 C CA . GLU A 1 103 ? 0.795 -6.772 -24.024 1.00 73.19 103 GLU A CA 1
ATOM 835 C C . GLU A 1 103 ? -0.657 -6.437 -23.679 1.00 73.19 103 GLU A C 1
ATOM 837 O O . GLU A 1 103 ? -1.071 -6.539 -22.524 1.00 73.19 103 GLU A O 1
ATOM 842 N N . GLN A 1 104 ? -1.441 -6.010 -24.665 1.00 73.75 104 GLN A N 1
ATOM 843 C CA . GLN A 1 104 ? -2.874 -5.813 -24.473 1.00 73.75 104 GLN A CA 1
ATOM 844 C C . GLN A 1 104 ? -3.603 -7.086 -24.905 1.00 73.75 104 GLN A C 1
ATOM 846 O O . GLN A 1 104 ? -3.448 -7.520 -26.039 1.00 73.75 104 GLN A O 1
ATOM 851 N N . MET A 1 105 ? -4.380 -7.666 -23.998 1.00 77.94 105 MET A N 1
ATOM 852 C CA . MET A 1 105 ? -5.239 -8.815 -24.254 1.00 77.94 105 MET A CA 1
ATOM 853 C C . MET A 1 105 ? -6.504 -8.415 -25.023 1.00 77.94 105 MET A C 1
ATOM 855 O O . MET A 1 105 ? -6.906 -7.248 -25.040 1.00 77.94 105 MET A O 1
ATOM 859 N N . ASP A 1 106 ? -7.174 -9.416 -25.593 1.00 67.19 106 ASP A N 1
ATOM 860 C CA . ASP A 1 106 ? -8.397 -9.256 -26.390 1.00 67.19 106 ASP A CA 1
ATOM 861 C C . ASP A 1 106 ? -9.575 -8.661 -25.594 1.00 67.19 106 ASP A C 1
ATOM 863 O O . ASP A 1 106 ? -10.461 -8.025 -26.159 1.00 67.19 106 ASP A O 1
ATOM 867 N N . ASP A 1 107 ? -9.568 -8.804 -24.264 1.00 64.12 107 ASP A N 1
ATOM 868 C CA . ASP A 1 107 ? -10.559 -8.220 -23.347 1.00 64.12 107 ASP A CA 1
ATOM 869 C C . ASP A 1 107 ? -10.265 -6.749 -22.981 1.00 64.12 107 ASP A C 1
ATOM 871 O O . ASP A 1 107 ? -10.940 -6.152 -22.136 1.00 64.12 107 ASP A O 1
ATOM 875 N N . GLY A 1 108 ? -9.253 -6.152 -23.615 1.00 62.31 108 GLY A N 1
ATOM 876 C CA . GLY A 1 108 ? -8.817 -4.778 -23.397 1.00 62.31 108 GLY A CA 1
ATOM 877 C C . GLY A 1 108 ? -7.908 -4.589 -22.182 1.00 62.31 108 GLY A C 1
ATOM 878 O O . GLY A 1 108 ? -7.459 -3.457 -21.957 1.00 62.31 108 GLY A O 1
ATOM 879 N N . ARG A 1 109 ? -7.612 -5.656 -21.427 1.00 56.72 109 ARG A N 1
ATOM 880 C CA . ARG A 1 109 ? -6.708 -5.620 -20.272 1.00 56.72 109 ARG A CA 1
ATOM 881 C C . ARG A 1 109 ? -5.247 -5.668 -20.692 1.00 56.72 109 ARG A C 1
ATOM 883 O O . ARG A 1 109 ? -4.924 -6.115 -21.785 1.00 56.72 109 ARG A O 1
ATOM 890 N N . TYR A 1 110 ? -4.346 -5.216 -19.825 1.00 62.84 110 TYR A N 1
ATOM 891 C CA . TYR A 1 110 ? -2.898 -5.258 -20.080 1.00 62.84 110 TYR A CA 1
ATOM 892 C C . TYR A 1 110 ? -2.217 -6.334 -19.226 1.00 62.84 110 TYR A C 1
ATOM 894 O O . TYR A 1 110 ? -2.506 -6.462 -18.035 1.00 62.84 110 TYR A O 1
ATOM 902 N N . LYS A 1 111 ? -1.285 -7.081 -19.822 1.00 60.69 111 LYS A N 1
ATOM 903 C CA . LYS A 1 111 ? -0.496 -8.153 -19.205 1.00 60.69 111 LYS A CA 1
ATOM 904 C C . LYS A 1 111 ? 0.986 -7.906 -19.451 1.00 60.69 111 LYS A C 1
ATOM 906 O O . LYS A 1 111 ? 1.376 -7.608 -20.567 1.00 60.69 111 LYS A O 1
ATOM 911 N N . LYS A 1 112 ? 1.839 -8.059 -18.448 1.00 57.31 112 LYS A N 1
ATOM 912 C CA . LYS A 1 112 ? 3.293 -7.988 -18.617 1.00 57.31 112 LYS A CA 1
ATOM 913 C C . LYS A 1 112 ? 3.786 -9.072 -19.579 1.00 57.31 112 LYS A C 1
ATOM 915 O O . LYS A 1 112 ? 3.411 -10.241 -19.441 1.00 57.31 112 LYS A O 1
ATOM 920 N N . GLU A 1 113 ? 4.661 -8.684 -20.503 1.00 51.88 113 GLU A N 1
ATOM 921 C CA . GLU A 1 113 ? 5.360 -9.633 -21.368 1.00 51.88 113 GLU A CA 1
ATOM 922 C C . GLU A 1 113 ? 6.264 -10.519 -20.492 1.00 51.88 113 GLU A C 1
ATOM 924 O O . GLU A 1 113 ? 7.014 -10.028 -19.635 1.00 51.88 113 GLU A O 1
ATOM 929 N N . LYS A 1 114 ? 6.096 -11.844 -20.596 1.00 47.31 114 LYS A N 1
ATOM 930 C CA . LYS A 1 114 ? 6.813 -12.795 -19.741 1.00 47.31 114 LYS A CA 1
ATOM 931 C C . LYS A 1 114 ? 8.312 -12.701 -20.039 1.00 47.31 114 LYS A C 1
ATOM 933 O O . LYS A 1 114 ? 8.763 -13.095 -21.102 1.00 47.31 114 LYS A O 1
ATOM 938 N N . GLU A 1 115 ? 9.047 -12.252 -19.023 1.00 49.72 115 GLU A N 1
ATOM 939 C CA . GLU A 1 115 ? 10.415 -12.693 -18.738 1.00 49.72 115 GLU A CA 1
ATOM 940 C C . GLU A 1 115 ? 11.534 -12.183 -19.667 1.00 49.72 115 GLU A C 1
ATOM 942 O O . GLU A 1 115 ? 12.234 -12.960 -20.296 1.00 49.72 115 GLU A O 1
ATOM 947 N N . ILE A 1 116 ? 11.811 -10.870 -19.642 1.00 38.47 116 ILE A N 1
ATOM 948 C CA . ILE A 1 116 ? 13.179 -10.340 -19.843 1.00 38.47 116 ILE A CA 1
ATOM 949 C C . ILE A 1 116 ? 13.408 -9.133 -18.912 1.00 38.47 116 ILE A C 1
ATOM 951 O O . ILE A 1 116 ? 13.485 -7.986 -19.343 1.00 38.47 116 ILE A O 1
ATOM 955 N N . MET A 1 117 ? 13.466 -9.356 -17.595 1.00 37.28 117 MET A N 1
ATOM 956 C CA . MET A 1 117 ? 13.884 -8.311 -16.636 1.00 37.28 117 MET A CA 1
ATOM 957 C C . MET A 1 117 ? 14.920 -8.775 -15.605 1.00 37.28 117 MET A C 1
ATOM 959 O O . MET A 1 117 ? 15.396 -7.948 -14.834 1.00 37.28 117 MET A O 1
ATOM 963 N N . GLU A 1 118 ? 15.339 -10.043 -15.617 1.00 40.25 118 GLU A N 1
ATOM 964 C CA . GLU A 1 118 ? 16.426 -10.512 -14.741 1.00 40.25 118 GLU A CA 1
ATOM 965 C C . GLU A 1 118 ? 17.820 -10.046 -15.227 1.00 40.25 118 GLU A C 1
ATOM 967 O O . GLU A 1 118 ? 18.790 -10.113 -14.482 1.00 40.25 118 GLU A O 1
ATOM 972 N N . THR A 1 119 ? 17.950 -9.534 -16.461 1.00 34.78 119 THR A N 1
ATOM 973 C CA . THR A 1 119 ? 19.260 -9.201 -17.067 1.00 34.78 119 THR A CA 1
ATOM 974 C C . THR A 1 119 ? 19.478 -7.724 -17.408 1.00 34.78 119 THR A C 1
ATOM 976 O O . THR A 1 119 ? 20.546 -7.365 -17.902 1.00 34.78 119 THR A O 1
ATOM 979 N N . ARG A 1 120 ? 18.525 -6.826 -17.123 1.00 37.66 120 ARG A N 1
ATOM 980 C CA . ARG A 1 120 ? 18.684 -5.376 -17.367 1.00 37.66 120 ARG A CA 1
ATOM 981 C C . ARG A 1 120 ? 18.167 -4.527 -16.209 1.00 37.66 120 ARG A C 1
ATOM 983 O O . ARG A 1 120 ? 17.293 -3.686 -16.379 1.00 37.66 120 ARG A O 1
ATOM 990 N N . ILE A 1 121 ? 18.760 -4.703 -15.033 1.00 32.34 121 ILE A N 1
ATOM 991 C CA . ILE A 1 121 ? 18.835 -3.607 -14.062 1.00 32.34 121 ILE A CA 1
ATOM 992 C C . ILE A 1 121 ? 20.161 -2.885 -14.340 1.00 32.34 121 ILE A C 1
ATOM 994 O O . ILE A 1 121 ? 21.219 -3.463 -14.075 1.00 32.34 121 ILE A O 1
ATOM 998 N N . PRO A 1 122 ? 20.173 -1.659 -14.896 1.00 32.00 122 PRO A N 1
ATOM 999 C CA . PRO A 1 122 ? 21.395 -0.869 -14.914 1.00 32.00 122 PRO A CA 1
ATOM 1000 C C . PRO A 1 122 ? 21.833 -0.625 -13.464 1.00 32.00 122 PRO A C 1
ATOM 1002 O O . PRO A 1 122 ? 21.059 -0.124 -12.647 1.00 32.00 122 PRO A O 1
ATOM 1005 N N . LYS A 1 123 ? 23.080 -0.992 -13.141 1.00 38.00 123 LYS A N 1
ATOM 1006 C CA . LYS A 1 123 ? 23.751 -0.785 -11.842 1.00 38.00 123 LYS A CA 1
ATOM 1007 C C . LYS A 1 123 ? 24.012 0.703 -11.534 1.00 38.00 123 LYS A C 1
ATOM 1009 O O . LYS A 1 123 ? 25.099 1.065 -11.102 1.00 38.00 123 LYS A O 1
ATOM 1014 N N . CYS A 1 124 ? 23.047 1.583 -11.765 1.00 36.25 124 CYS A N 1
ATOM 1015 C CA . CYS A 1 124 ? 23.243 3.026 -11.672 1.00 36.25 124 CYS A CA 1
ATOM 1016 C C . CYS A 1 124 ? 22.271 3.696 -10.702 1.00 36.25 124 CYS A C 1
ATOM 1018 O O . CYS A 1 124 ? 21.727 4.728 -11.051 1.00 36.25 124 CYS A O 1
ATOM 1020 N N . ILE A 1 125 ? 22.060 3.156 -9.492 1.00 39.72 125 ILE A N 1
ATOM 1021 C CA . ILE A 1 125 ? 21.615 3.976 -8.337 1.00 39.72 125 ILE A CA 1
ATOM 1022 C C . ILE A 1 125 ? 22.179 3.469 -6.983 1.00 39.72 125 ILE A C 1
ATOM 1024 O O . ILE A 1 125 ? 21.628 3.751 -5.926 1.00 39.72 125 ILE A O 1
ATOM 1028 N N . THR A 1 126 ? 23.295 2.730 -6.969 1.00 42.44 126 THR A N 1
ATOM 1029 C CA . THR A 1 126 ? 23.943 2.260 -5.717 1.00 42.44 126 THR A CA 1
ATOM 1030 C C . THR A 1 126 ? 25.456 2.489 -5.683 1.00 42.44 126 THR A C 1
ATOM 1032 O O . THR A 1 126 ? 26.199 1.708 -5.097 1.00 42.44 126 THR A O 1
ATOM 1035 N N . SER A 1 127 ? 25.953 3.580 -6.275 1.00 38.88 127 SER A N 1
ATOM 1036 C CA . SER A 1 127 ? 27.380 3.922 -6.155 1.00 38.88 127 SER A CA 1
ATOM 1037 C C . SER A 1 127 ? 27.677 5.422 -6.208 1.00 38.88 127 SER A C 1
ATOM 1039 O O . SER A 1 127 ? 28.513 5.864 -6.994 1.00 38.88 127 SER A O 1
ATOM 1041 N N . GLN A 1 128 ? 27.022 6.222 -5.365 1.00 41.53 128 GLN A N 1
ATOM 1042 C CA . GLN A 1 128 ? 27.483 7.597 -5.126 1.00 41.53 128 GLN A CA 1
ATOM 1043 C C . GLN A 1 128 ? 27.271 8.064 -3.680 1.00 41.53 128 GLN A C 1
ATOM 1045 O O . GLN A 1 128 ? 26.870 9.187 -3.418 1.00 41.53 128 GLN A O 1
ATOM 1050 N N . ALA A 1 129 ? 27.581 7.180 -2.732 1.00 42.62 129 ALA A N 1
ATOM 1051 C CA . ALA A 1 129 ? 27.845 7.538 -1.339 1.00 42.62 129 ALA A CA 1
ATOM 1052 C C . ALA A 1 129 ? 28.862 6.555 -0.736 1.00 42.62 129 ALA A C 1
ATOM 1054 O O . ALA A 1 129 ? 28.601 5.902 0.260 1.00 42.62 129 ALA A O 1
ATOM 1055 N N . MET A 1 130 ? 29.992 6.367 -1.420 1.00 41.75 130 MET A N 1
ATOM 1056 C CA . MET A 1 130 ? 31.209 5.754 -0.873 1.00 41.75 130 MET A CA 1
ATOM 1057 C C . MET A 1 130 ? 32.346 6.045 -1.854 1.00 41.75 130 MET A C 1
ATOM 1059 O O . MET A 1 130 ? 32.727 5.203 -2.663 1.00 41.75 130 MET A O 1
ATOM 1063 N N . ARG A 1 131 ? 32.831 7.289 -1.843 1.00 40.75 131 ARG A N 1
ATOM 1064 C CA . ARG A 1 131 ? 34.197 7.641 -2.250 1.00 40.75 131 ARG A CA 1
ATOM 1065 C C . ARG A 1 131 ? 34.520 9.048 -1.744 1.00 40.75 131 ARG A C 1
ATOM 1067 O O . ARG A 1 131 ? 33.994 10.019 -2.279 1.00 40.75 131 ARG A O 1
ATOM 1074 N N . ARG A 1 132 ? 35.473 9.046 -0.807 1.00 39.19 132 ARG A N 1
ATOM 1075 C CA . ARG A 1 132 ? 36.13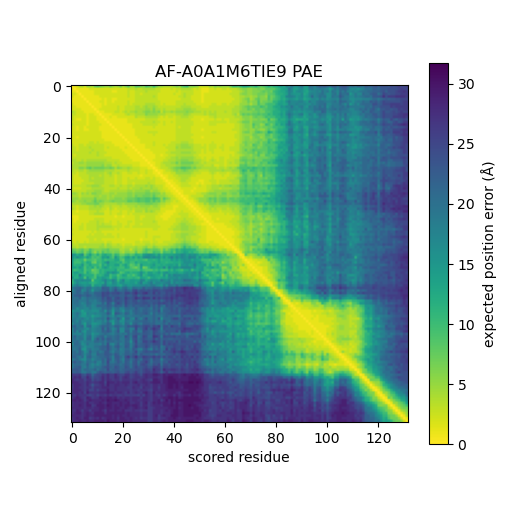2 10.134 -0.070 1.00 39.19 132 ARG A CA 1
ATOM 1076 C C . ARG A 1 132 ? 35.410 10.604 1.180 1.00 39.19 132 ARG A C 1
ATOM 1078 O O . ARG A 1 132 ? 34.326 11.200 1.055 1.00 39.19 132 ARG A O 1
#

Foldseek 3Di:
DKLVVLCVLQVHDSVVLVVLLVVCQVVVCVVPVDGFAWDWDQDPVRDIDIITDDQLVSLLSSLVPGFPVSSLSSNQVSVVVPPADPVNSVVVLVVCCVVQQWDQDPVRDIHGDPDDDVPDDPPPPPPDPDDD

Mean predicted aligned error: 13.97 Å

Sequence (132 aa):
MTSLEIAELTGKQHKNLMRDIRNMEPAWEKVHGLKFELIEYKDRLGRIKPCYSLTKTETLYIATKFNDEVRAKQFSIALKGAGVTRNSVQQMLKNWRIQGLVEQMDDGRYKKEKEIMETRIPKCITSQAMRR

Nearest PDB structures (foldseek):
  3mq0-assembly1_B  TM=7.692E-01  e=4.520E+00  Agrobacterium tumefaciens

Secondary structure (DSSP, 8-state):
-BHHHHHHHHT--HHHHHHHHHHHHHHHHHHHS-PPEEEEEE-TTS-EEEEEE--HHHHHHHHTTS-HHHHHHHHHHHTGGG---HHHHHHHHHHHHHTTSEEEPTTS-EEE-SS--SS---S-SS-SS---

Radius of gyration: 17.31 Å; Cα contacts (8 Å, |Δi|>4): 123; chains: 1; bounding box: 57×28×43 Å